Protein AF-A0AAU8BRT9-F1 (afdb_monomer)

InterPro domains:
  IPR014825 DNA alkylation repair enzyme [PF08713] (8-54)

Organism: NCBI:txid3016528

Solvent-accessible surface area (backbone atoms only — not comparable to full-atom values): 3456 Å² total; per-residue (Å²): 134,57,70,59,59,52,53,52,46,67,53,47,60,83,59,51,30,71,74,48,13,53,56,55,17,56,73,55,70,64,75,52,89,56,54,31,62,53,72,65,66,49,48,64,59,43,52,74,54,70,36,90,90,47,53,83,131

pLDDT: mean 92.13, std 9.14, 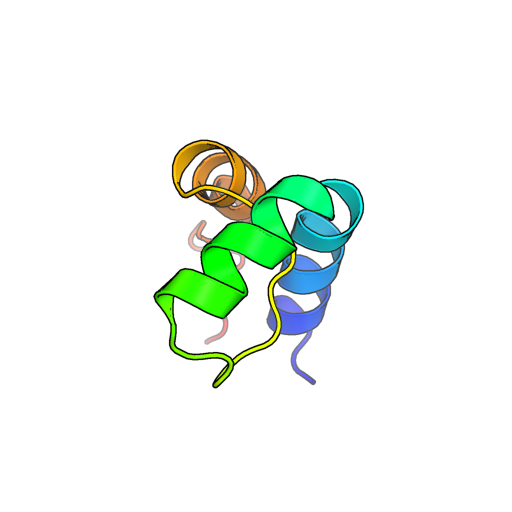range [65.0, 98.38]

Structure (mmCIF, N/CA/C/O backbone):
data_AF-A0AAU8BRT9-F1
#
_entry.id   AF-A0AAU8BRT9-F1
#
loop_
_atom_site.group_PDB
_atom_site.id
_atom_site.type_symbol
_atom_site.label_atom_id
_atom_site.label_alt_id
_atom_site.label_comp_id
_atom_site.label_asym_id
_atom_site.label_entity_id
_atom_site.label_seq_id
_atom_site.pdbx_PDB_ins_code
_atom_site.Cartn_x
_atom_site.Cartn_y
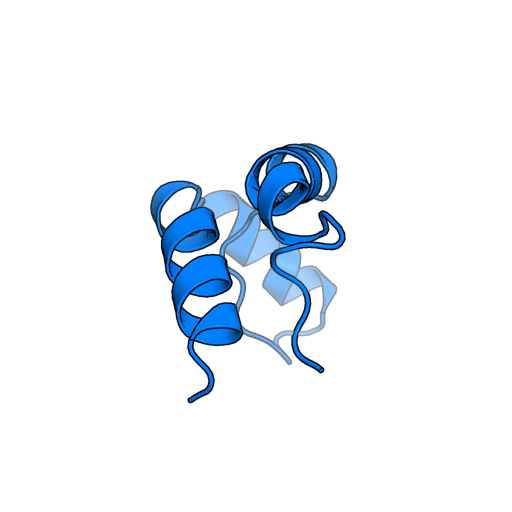_atom_site.Cartn_z
_atom_site.occupancy
_atom_site.B_iso_or_equiv
_atom_site.auth_seq_id
_atom_site.auth_comp_id
_atom_site.auth_asym_id
_atom_site.auth_atom_id
_atom_site.pdbx_PDB_model_num
ATOM 1 N N . MET A 1 1 ? -7.732 -15.536 -12.551 1.00 70.50 1 MET A N 1
ATOM 2 C CA . MET A 1 1 ? -7.053 -14.295 -12.108 1.00 70.50 1 MET A CA 1
ATOM 3 C C . MET A 1 1 ? -5.889 -14.086 -13.066 1.00 70.50 1 MET A C 1
ATOM 5 O O . MET A 1 1 ? -5.191 -15.058 -13.298 1.00 70.50 1 MET A O 1
ATOM 9 N N . HIS A 1 2 ? -5.747 -12.913 -13.692 1.00 86.38 2 HIS A N 1
ATOM 10 C CA . HIS A 1 2 ? -4.667 -12.655 -14.660 1.00 86.38 2 HIS A CA 1
ATOM 11 C C . HIS A 1 2 ? -3.305 -12.604 -13.945 1.00 86.38 2 HIS A C 1
ATOM 13 O O . HIS A 1 2 ? -3.253 -12.146 -12.799 1.00 86.38 2 HIS A O 1
ATOM 19 N N . ASP A 1 3 ? -2.218 -13.014 -14.607 1.00 88.56 3 ASP A N 1
ATOM 20 C CA . ASP A 1 3 ? -0.863 -13.050 -14.021 1.00 88.56 3 ASP A CA 1
ATOM 21 C C . ASP A 1 3 ? -0.447 -11.699 -13.442 1.00 88.56 3 ASP A C 1
ATOM 23 O O . ASP A 1 3 ? 0.127 -11.603 -12.359 1.00 88.56 3 ASP A O 1
ATOM 27 N N . TRP A 1 4 ? -0.851 -10.617 -14.103 1.00 89.94 4 TRP A N 1
ATOM 28 C CA . TRP A 1 4 ? -0.635 -9.269 -13.589 1.00 89.94 4 TRP A CA 1
ATOM 29 C C . TRP A 1 4 ? -1.288 -9.024 -12.222 1.00 89.94 4 TRP A C 1
ATOM 31 O O . TRP A 1 4 ? -0.657 -8.463 -11.330 1.00 89.94 4 TRP A O 1
ATOM 41 N N . SER A 1 5 ? -2.527 -9.480 -12.011 1.00 90.88 5 SER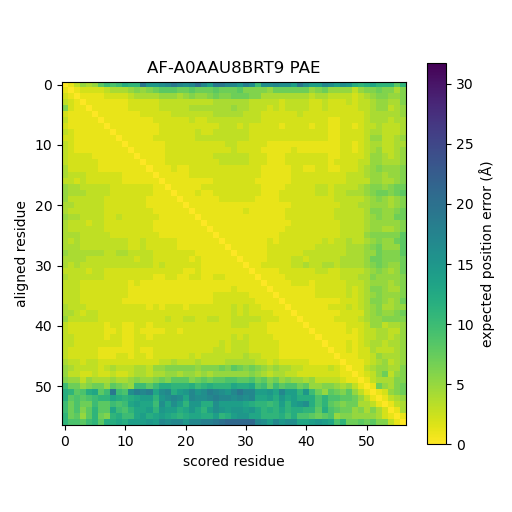 A N 1
ATOM 42 C CA . SER A 1 5 ? -3.203 -9.343 -10.716 1.00 90.88 5 SER A CA 1
ATOM 43 C C . SER A 1 5 ? -2.510 -10.163 -9.622 1.00 90.88 5 SER A C 1
ATOM 45 O O . SER A 1 5 ? -2.463 -9.722 -8.472 1.00 90.88 5 SER A O 1
ATOM 47 N N . LEU A 1 6 ? -1.949 -11.328 -9.971 1.00 93.00 6 LEU A N 1
ATOM 48 C CA . LEU A 1 6 ? -1.140 -12.135 -9.052 1.00 93.00 6 LEU A CA 1
ATOM 49 C C . LEU A 1 6 ? 0.144 -11.393 -8.659 1.00 93.00 6 LEU A C 1
ATOM 51 O O . LEU A 1 6 ? 0.419 -11.263 -7.467 1.00 93.00 6 LEU A O 1
ATOM 55 N N . ASN A 1 7 ? 0.857 -10.823 -9.632 1.00 93.00 7 ASN A N 1
ATOM 56 C CA . ASN A 1 7 ? 2.084 -10.057 -9.404 1.00 93.00 7 ASN A CA 1
ATOM 57 C C . ASN A 1 7 ? 1.835 -8.804 -8.551 1.00 93.00 7 ASN A C 1
ATOM 59 O O . ASN A 1 7 ? 2.585 -8.530 -7.615 1.00 93.00 7 ASN A O 1
ATOM 63 N N . VAL A 1 8 ? 0.740 -8.076 -8.803 1.00 94.06 8 VAL A N 1
ATOM 64 C CA . VAL A 1 8 ? 0.328 -6.936 -7.964 1.00 94.06 8 VAL A CA 1
ATOM 65 C C . VAL A 1 8 ? 0.077 -7.386 -6.527 1.00 94.06 8 VAL A C 1
ATOM 67 O O . VAL A 1 8 ? 0.556 -6.753 -5.587 1.00 94.06 8 VAL A O 1
ATOM 70 N N . LYS A 1 9 ? -0.647 -8.494 -6.328 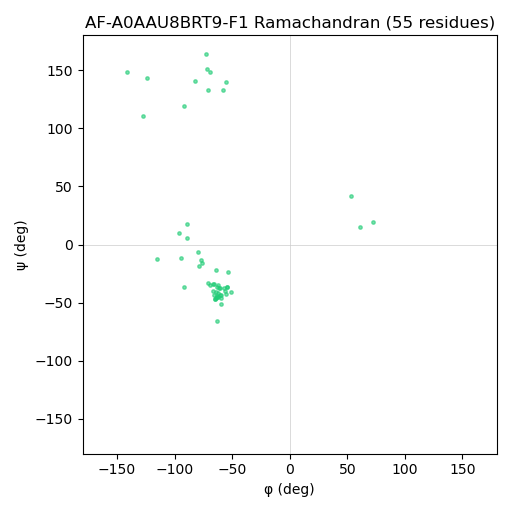1.00 95.19 9 LYS A N 1
ATOM 71 C CA . LYS A 1 9 ? -0.912 -9.017 -4.983 1.00 95.19 9 LYS A CA 1
ATOM 72 C C . LYS A 1 9 ? 0.384 -9.427 -4.278 1.00 95.19 9 LYS A C 1
ATOM 74 O O . LYS A 1 9 ? 0.572 -9.065 -3.120 1.00 95.19 9 LYS A O 1
ATOM 79 N N . GLN A 1 10 ? 1.280 -10.134 -4.966 1.00 95.38 10 GLN A N 1
ATOM 80 C CA . GLN A 1 10 ? 2.577 -10.553 -4.426 1.00 95.38 10 GLN A CA 1
ATOM 81 C C . GLN A 1 10 ? 3.461 -9.363 -4.034 1.00 95.38 10 GLN A C 1
ATOM 83 O O . GLN A 1 10 ? 4.116 -9.422 -2.999 1.00 95.38 10 GLN A O 1
ATOM 88 N N . ALA A 1 11 ? 3.432 -8.269 -4.801 1.00 95.69 11 ALA A N 1
ATOM 89 C CA . ALA A 1 11 ? 4.181 -7.055 -4.480 1.00 95.69 11 ALA A CA 1
ATOM 90 C C . ALA A 1 11 ? 3.614 -6.297 -3.262 1.00 95.69 11 ALA A C 1
ATOM 92 O O . ALA A 1 11 ? 4.367 -5.677 -2.515 1.00 95.69 11 ALA A O 1
ATOM 93 N N . LEU A 1 12 ? 2.292 -6.331 -3.049 1.00 96.94 12 LEU A N 1
ATOM 94 C CA . LEU A 1 12 ? 1.633 -5.541 -2.001 1.00 96.94 12 LEU A CA 1
ATOM 95 C C . LEU A 1 12 ? 1.486 -6.271 -0.662 1.00 96.94 12 LEU A C 1
ATOM 97 O O . LEU A 1 12 ? 1.600 -5.632 0.380 1.00 96.94 12 LEU A O 1
ATOM 101 N N . VAL A 1 13 ? 1.235 -7.583 -0.656 1.00 96.75 13 VAL A N 1
ATOM 102 C CA . VAL A 1 13 ? 0.981 -8.349 0.583 1.00 96.75 13 VAL A CA 1
ATOM 103 C C . VAL A 1 13 ? 2.100 -8.213 1.633 1.00 96.75 13 VAL A C 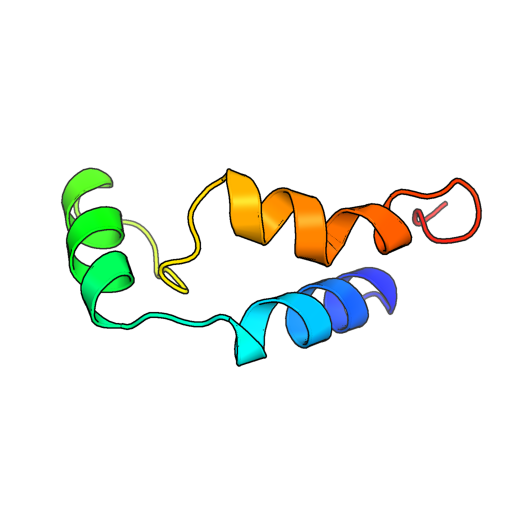1
ATOM 105 O O . VAL A 1 13 ? 1.761 -8.011 2.800 1.00 96.75 13 VAL A O 1
ATOM 108 N N . PRO A 1 14 ? 3.401 -8.253 1.281 1.00 97.31 14 PRO A N 1
ATOM 109 C CA . PRO A 1 14 ? 4.484 -8.094 2.257 1.00 97.31 14 PRO A CA 1
ATOM 110 C C . PRO A 1 14 ? 4.525 -6.720 2.934 1.00 97.31 14 PRO A C 1
ATOM 112 O O . PRO A 1 14 ? 5.078 -6.588 4.019 1.00 97.31 14 PRO A O 1
ATOM 115 N N . LEU A 1 15 ? 3.936 -5.695 2.312 1.00 97.56 15 LEU A N 1
ATOM 116 C CA . LEU A 1 15 ? 3.919 -4.322 2.824 1.00 97.56 15 LEU A CA 1
ATOM 117 C C . LEU A 1 15 ? 2.723 -4.043 3.741 1.00 97.56 15 LEU A C 1
ATOM 119 O O . LEU A 1 15 ? 2.494 -2.893 4.121 1.00 97.56 15 LEU A O 1
ATOM 123 N N . LYS A 1 16 ? 1.928 -5.070 4.065 1.00 97.69 16 LYS A N 1
ATOM 124 C CA . LYS A 1 16 ? 0.722 -4.921 4.875 1.00 97.69 16 LYS A 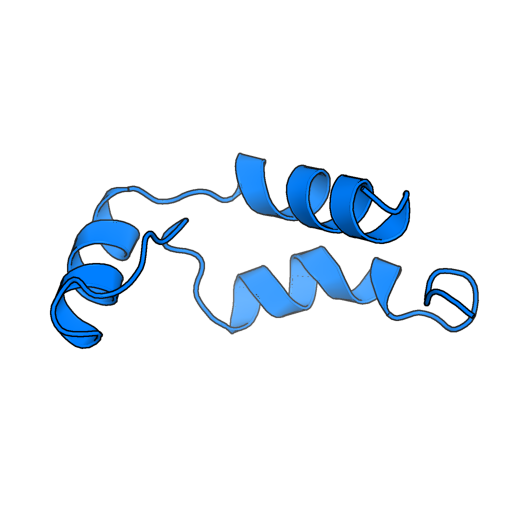CA 1
ATOM 125 C C . LYS A 1 16 ? 1.050 -4.301 6.237 1.00 97.69 16 LYS A C 1
ATOM 127 O O . LYS A 1 16 ? 1.938 -4.761 6.947 1.00 97.69 16 LYS A O 1
ATOM 132 N N . ASN A 1 17 ? 0.259 -3.309 6.626 1.00 98.19 17 ASN A N 1
ATOM 133 C CA . ASN A 1 17 ? 0.308 -2.677 7.936 1.00 98.19 17 ASN A CA 1
ATOM 134 C C . ASN A 1 17 ? -1.100 -2.695 8.550 1.00 98.19 17 ASN A C 1
ATOM 136 O O . ASN A 1 17 ? -2.008 -2.021 8.065 1.00 98.19 17 ASN A O 1
ATOM 140 N N . ASN A 1 18 ? -1.297 -3.497 9.599 1.00 97.19 18 ASN A N 1
ATOM 141 C CA . ASN A 1 18 ? -2.621 -3.684 10.199 1.00 97.19 18 ASN A CA 1
ATOM 142 C C . ASN A 1 18 ? -3.118 -2.427 10.929 1.00 97.19 18 ASN A C 1
ATOM 144 O O . ASN A 1 18 ? -4.306 -2.125 10.850 1.00 97.19 18 ASN A O 1
ATOM 148 N N . ASP A 1 19 ? -2.226 -1.668 11.566 1.00 97.06 19 ASP A N 1
ATOM 149 C CA . ASP A 1 19 ? -2.598 -0.461 12.311 1.00 97.06 19 ASP A CA 1
ATOM 150 C C . ASP A 1 19 ? -3.146 0.602 11.354 1.00 97.06 19 ASP A C 1
ATOM 152 O O . ASP A 1 19 ? -4.244 1.127 11.538 1.00 97.06 19 ASP A O 1
ATOM 156 N N . ASN A 1 20 ? -2.444 0.836 10.241 1.00 97.69 20 ASN A N 1
ATOM 157 C CA . ASN A 1 20 ? -2.918 1.727 9.184 1.00 97.69 20 ASN A CA 1
ATOM 158 C C . ASN A 1 20 ? -4.212 1.223 8.536 1.00 97.69 20 ASN A C 1
ATOM 160 O O . ASN A 1 20 ? -5.068 2.029 8.168 1.00 97.69 20 ASN A O 1
ATOM 164 N N . ALA A 1 21 ? -4.368 -0.094 8.375 1.00 97.94 21 ALA A N 1
ATOM 165 C CA . ALA A 1 21 ? -5.561 -0.672 7.763 1.00 97.94 21 ALA A CA 1
ATOM 166 C C . ALA A 1 21 ? -6.834 -0.338 8.553 1.00 97.94 21 ALA A C 1
ATOM 168 O O . ALA A 1 21 ? -7.852 -0.043 7.929 1.00 97.94 21 ALA A O 1
ATOM 169 N N . ILE A 1 22 ? -6.764 -0.307 9.890 1.00 98.06 22 ILE A N 1
ATOM 170 C CA . ILE A 1 22 ? -7.888 0.088 10.753 1.00 98.06 22 ILE A CA 1
ATOM 171 C C . ILE A 1 22 ? -8.322 1.523 10.434 1.00 98.06 22 ILE A C 1
ATOM 173 O O . ILE A 1 22 ? -9.493 1.764 10.142 1.00 98.06 22 ILE A O 1
ATOM 177 N N . PHE A 1 23 ? -7.378 2.469 10.407 1.00 97.75 23 PHE A N 1
ATOM 178 C CA . PHE A 1 23 ? -7.686 3.872 10.109 1.00 97.75 23 PHE A CA 1
ATOM 179 C C . PHE A 1 23 ? -8.225 4.068 8.687 1.00 97.75 23 PHE A C 1
ATOM 181 O O . PHE A 1 23 ? -9.175 4.823 8.482 1.00 97.75 23 PHE A O 1
ATOM 188 N N . MET A 1 24 ? -7.656 3.375 7.697 1.00 98.06 24 MET A N 1
ATOM 189 C CA . MET A 1 24 ? -8.109 3.459 6.303 1.00 98.06 24 MET A CA 1
ATOM 190 C C . MET A 1 24 ? -9.512 2.872 6.113 1.00 98.06 24 MET A C 1
ATOM 192 O O . MET A 1 24 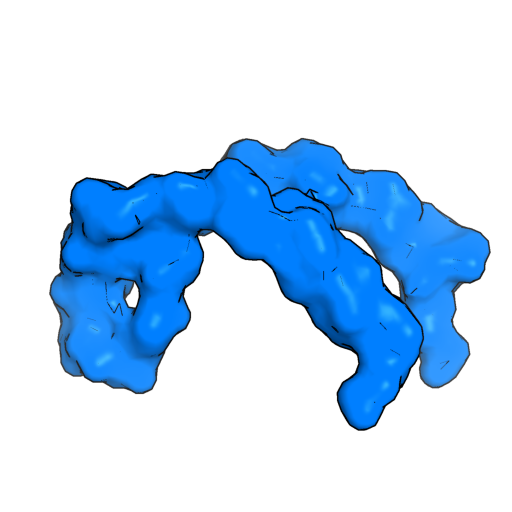? -10.325 3.445 5.386 1.00 98.06 24 MET A O 1
ATOM 196 N N . LYS A 1 25 ? -9.810 1.757 6.788 1.00 98.38 25 LYS A N 1
ATOM 197 C CA . LYS A 1 25 ? -11.136 1.137 6.785 1.00 98.38 25 LYS A CA 1
ATOM 198 C C . LYS A 1 25 ? -12.179 2.059 7.422 1.00 98.38 25 LYS A C 1
ATOM 200 O O . LYS A 1 25 ? -13.207 2.319 6.798 1.00 98.38 25 LYS A O 1
ATOM 205 N N . ALA A 1 26 ? -11.865 2.645 8.578 1.00 97.94 26 ALA A N 1
ATOM 206 C CA . ALA A 1 26 ? -12.726 3.625 9.241 1.00 97.94 26 ALA A CA 1
ATOM 207 C C . ALA A 1 26 ? -12.971 4.870 8.367 1.00 97.94 26 ALA A C 1
ATOM 209 O O . ALA A 1 26 ? -14.109 5.317 8.222 1.00 97.94 26 ALA A O 1
ATOM 210 N N . TYR A 1 27 ? -11.927 5.396 7.711 1.00 97.94 27 TYR A N 1
ATOM 211 C CA . TYR A 1 27 ? -12.042 6.523 6.776 1.00 97.94 27 TYR A CA 1
ATOM 212 C C . TYR A 1 27 ? -13.036 6.239 5.639 1.00 97.94 27 TYR A C 1
ATOM 214 O O . TYR A 1 27 ? -13.808 7.114 5.250 1.00 97.94 27 TYR A O 1
ATOM 222 N N . MET A 1 28 ? -13.072 4.998 5.150 1.00 98.12 28 MET A N 1
ATOM 223 C CA . MET A 1 28 ? -14.010 4.556 4.116 1.00 98.12 28 MET A CA 1
ATOM 224 C C . MET A 1 28 ? -15.343 4.025 4.663 1.00 98.12 28 MET A C 1
ATOM 226 O O . MET A 1 28 ? -16.063 3.342 3.934 1.00 98.12 28 MET A O 1
ATOM 230 N N . ARG A 1 29 ? -15.693 4.333 5.922 1.00 97.88 29 ARG A N 1
ATOM 231 C CA . ARG A 1 29 ? -16.940 3.894 6.580 1.00 97.88 29 ARG A CA 1
ATOM 232 C C . ARG A 1 29 ? -17.141 2.376 6.519 1.00 97.88 29 ARG A C 1
ATOM 234 O O . ARG A 1 29 ? -18.229 1.892 6.201 1.00 97.88 29 ARG A O 1
ATOM 241 N N . ASP A 1 30 ? -16.050 1.646 6.737 1.00 97.75 30 ASP A N 1
ATOM 242 C CA . ASP A 1 30 ? -15.999 0.185 6.814 1.00 97.75 30 ASP A CA 1
ATOM 243 C C . ASP A 1 30 ? -16.431 -0.561 5.540 1.00 97.75 30 ASP A C 1
ATOM 245 O O . ASP A 1 30 ? -16.644 -1.770 5.575 1.00 97.75 30 ASP A O 1
ATOM 249 N N . GLN A 1 31 ? -16.512 0.126 4.394 1.0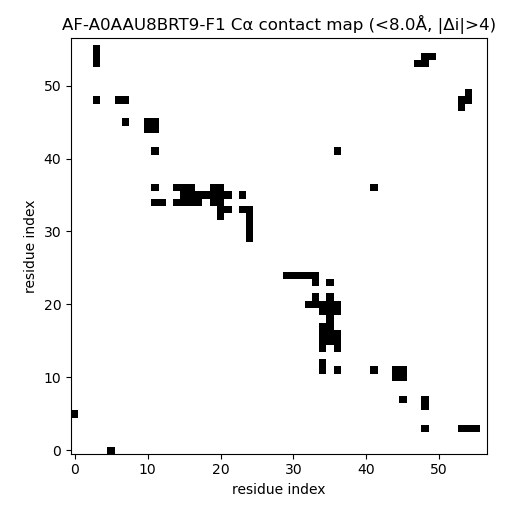0 98.31 31 GLN A N 1
ATOM 250 C CA . GLN A 1 31 ? -16.983 -0.469 3.136 1.00 98.31 31 GLN A CA 1
ATOM 251 C C . GLN A 1 31 ? -15.953 -1.376 2.447 1.00 98.31 31 GLN A C 1
ATOM 253 O O . GLN A 1 31 ? -16.310 -2.138 1.551 1.00 98.31 31 GLN A O 1
ATOM 258 N N . TYR A 1 32 ? -14.674 -1.293 2.830 1.00 97.50 32 TYR A N 1
ATOM 259 C CA . TYR A 1 32 ? -13.594 -2.018 2.161 1.00 97.50 32 TYR A CA 1
ATOM 260 C C . TYR A 1 32 ? -12.553 -2.548 3.145 1.00 97.50 32 TYR A C 1
ATOM 262 O O . TYR A 1 32 ? -12.245 -1.918 4.157 1.00 97.50 32 TYR A O 1
ATOM 270 N N . GLU A 1 33 ? -11.956 -3.682 2.787 1.00 97.00 33 GLU A N 1
ATOM 271 C CA . GLU A 1 33 ? -10.770 -4.214 3.451 1.00 97.00 33 GLU A CA 1
ATOM 272 C C . GLU A 1 33 ? -9.503 -3.547 2.913 1.00 97.00 33 GLU A C 1
ATOM 274 O O . GLU A 1 33 ? -9.357 -3.309 1.711 1.00 97.00 33 GLU A O 1
ATOM 279 N N . PHE A 1 34 ? -8.557 -3.276 3.810 1.00 97.81 34 PHE A N 1
ATOM 280 C CA . PHE A 1 34 ? -7.317 -2.587 3.476 1.00 97.81 34 PHE A CA 1
ATOM 281 C C . PHE A 1 34 ? -6.093 -3.402 3.875 1.00 97.81 34 PHE A C 1
ATOM 283 O O . PHE A 1 34 ? -6.033 -4.011 4.940 1.00 97.81 34 PHE A O 1
ATOM 290 N N . TYR A 1 35 ? -5.052 -3.334 3.045 1.00 97.81 35 TYR A N 1
ATOM 291 C CA . TYR A 1 35 ? -3.707 -3.748 3.449 1.00 97.81 35 TYR A CA 1
ATOM 292 C C . TYR A 1 35 ? -2.975 -2.678 4.279 1.00 97.81 35 TYR A C 1
ATOM 294 O O . TYR A 1 35 ? -1.880 -2.939 4.757 1.00 97.81 35 TYR A O 1
ATOM 302 N N . GLY A 1 36 ? -3.538 -1.476 4.448 1.00 98.06 36 GLY A N 1
ATOM 303 C CA . GLY A 1 36 ? -2.907 -0.403 5.230 1.00 98.06 36 GLY A CA 1
ATOM 304 C C . GLY A 1 36 ? -1.696 0.259 4.560 1.00 98.06 36 GLY A C 1
ATOM 305 O O . GLY A 1 36 ? -0.875 0.885 5.230 1.00 98.06 36 GLY A O 1
ATOM 306 N N . ILE A 1 37 ? -1.561 0.110 3.239 1.00 98.12 37 ILE A N 1
ATOM 307 C CA . ILE A 1 37 ? -0.428 0.631 2.466 1.00 98.12 37 ILE A CA 1
ATOM 308 C C . ILE A 1 37 ? -0.772 2.031 1.955 1.00 98.12 37 ILE A C 1
ATOM 310 O O . ILE A 1 37 ? -1.709 2.214 1.174 1.00 98.12 37 ILE A O 1
ATOM 314 N N . GLN A 1 38 ? 0.011 3.022 2.370 1.00 96.44 38 GLN A N 1
ATOM 315 C CA . GLN A 1 38 ? -0.146 4.404 1.926 1.00 96.44 38 GLN A CA 1
ATOM 316 C C . GLN A 1 38 ? 0.314 4.605 0.471 1.00 96.44 38 GLN A C 1
ATOM 318 O O . GLN A 1 38 ? 1.037 3.793 -0.108 1.00 96.44 38 GLN A O 1
ATOM 323 N N . SER A 1 39 ? -0.098 5.725 -0.128 1.00 96.31 39 SER A N 1
ATOM 324 C CA . SER A 1 39 ? 0.100 6.009 -1.554 1.00 96.31 39 SER A CA 1
ATOM 325 C C . SER A 1 39 ? 1.556 5.947 -2.027 1.00 96.31 39 SER A C 1
ATOM 327 O O . SER A 1 39 ? 1.781 5.439 -3.122 1.00 96.31 39 SER A O 1
ATOM 329 N N . GLY A 1 40 ? 2.519 6.449 -1.243 1.00 96.88 40 GLY A N 1
ATOM 330 C CA . GLY A 1 40 ? 3.949 6.438 -1.594 1.00 96.88 40 GLY A CA 1
ATOM 331 C C . GLY A 1 40 ? 4.503 5.014 -1.722 1.00 96.88 40 GLY A C 1
ATOM 332 O O . GLY A 1 40 ? 4.747 4.578 -2.847 1.00 96.88 40 GLY A O 1
ATOM 333 N N . PRO A 1 41 ? 4.560 4.237 -0.620 1.00 96.31 41 PRO A N 1
ATOM 334 C CA . PRO A 1 41 ? 5.044 2.854 -0.645 1.00 96.31 41 PRO A CA 1
ATOM 335 C C . PRO A 1 41 ? 4.313 1.964 -1.657 1.00 96.31 41 PRO A C 1
ATOM 337 O O . PRO A 1 41 ? 4.932 1.143 -2.330 1.00 96.31 41 PRO A O 1
ATOM 340 N N . ARG A 1 42 ? 2.997 2.162 -1.834 1.00 97.31 42 ARG A N 1
ATOM 341 C CA . ARG A 1 42 ? 2.215 1.444 -2.852 1.00 97.31 42 ARG A CA 1
ATOM 342 C C . ARG A 1 42 ? 2.695 1.754 -4.272 1.00 97.31 42 ARG A C 1
ATOM 344 O O . ARG A 1 42 ? 2.778 0.847 -5.094 1.00 97.31 42 ARG A O 1
ATOM 351 N N . ARG A 1 43 ? 2.949 3.028 -4.593 1.00 96.19 43 ARG A N 1
ATOM 352 C CA . ARG A 1 43 ? 3.431 3.434 -5.924 1.00 96.19 43 ARG A CA 1
ATOM 353 C C . ARG A 1 43 ? 4.821 2.875 -6.190 1.00 96.19 43 ARG A C 1
ATOM 355 O O . ARG A 1 43 ? 5.038 2.351 -7.277 1.00 96.19 43 ARG A O 1
ATOM 362 N N . ASP A 1 44 ? 5.711 2.937 -5.206 1.00 96.06 44 ASP A N 1
ATOM 363 C CA . ASP A 1 44 ? 7.077 2.430 -5.342 1.00 96.06 44 ASP A CA 1
ATOM 364 C C . ASP A 1 44 ? 7.091 0.915 -5.580 1.00 96.06 44 ASP A C 1
ATOM 366 O O . ASP A 1 44 ? 7.735 0.451 -6.519 1.00 96.06 44 ASP A O 1
ATOM 370 N N . ALA A 1 45 ? 6.288 0.160 -4.822 1.00 95.19 45 ALA A N 1
ATOM 371 C CA . ALA A 1 45 ? 6.165 -1.291 -4.963 1.00 95.19 45 ALA A CA 1
ATOM 372 C C . ALA A 1 45 ?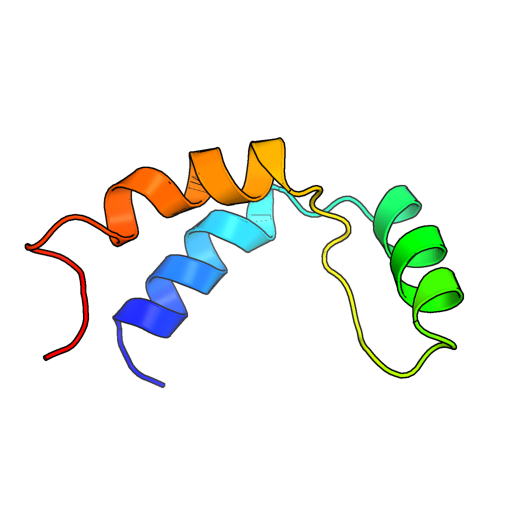 5.630 -1.733 -6.333 1.00 95.19 45 ALA A C 1
ATOM 374 O O . ALA A 1 45 ? 6.022 -2.774 -6.854 1.00 95.19 45 ALA A O 1
ATOM 375 N N . LEU A 1 46 ? 4.728 -0.948 -6.929 1.00 94.81 46 LEU A N 1
ATOM 376 C CA . LEU A 1 46 ? 4.095 -1.306 -8.198 1.00 94.81 46 LEU A CA 1
ATOM 377 C C . LEU A 1 46 ? 4.792 -0.717 -9.422 1.00 94.81 46 LEU A C 1
ATOM 379 O O . LEU A 1 46 ? 4.486 -1.125 -10.541 1.00 94.81 46 LEU A O 1
ATOM 383 N N . LYS A 1 47 ? 5.722 0.226 -9.244 1.00 92.81 47 LYS A N 1
ATOM 384 C CA . LYS A 1 47 ? 6.331 1.000 -10.336 1.00 92.81 47 LYS A CA 1
ATOM 385 C C . LYS A 1 47 ? 6.876 0.119 -11.465 1.00 92.81 47 LYS A C 1
ATOM 387 O O . LYS A 1 47 ? 6.671 0.437 -12.633 1.00 92.81 47 LYS A O 1
ATOM 392 N N . ALA A 1 48 ? 7.514 -1.003 -11.128 1.00 87.56 48 ALA A N 1
ATOM 393 C CA . ALA A 1 48 ? 8.062 -1.947 -12.105 1.00 87.56 48 ALA A CA 1
ATOM 394 C C . ALA A 1 48 ? 6.977 -2.654 -12.947 1.00 87.56 48 ALA A C 1
ATOM 396 O O . ALA A 1 48 ? 7.175 -2.879 -14.143 1.00 87.56 48 ALA A O 1
ATOM 397 N N . LEU A 1 49 ? 5.810 -2.938 -12.357 1.00 88.19 49 LEU A N 1
ATOM 398 C CA . LEU A 1 49 ? 4.688 -3.642 -12.999 1.00 88.19 49 LEU A CA 1
ATOM 399 C C . LEU A 1 49 ? 3.877 -2.761 -13.961 1.00 88.19 49 LEU A C 1
ATOM 401 O O . LEU A 1 49 ? 3.079 -3.280 -14.738 1.00 88.19 49 LEU A O 1
ATOM 405 N N . PHE A 1 50 ? 4.079 -1.441 -13.917 1.00 83.19 50 PHE A N 1
ATOM 406 C CA . PHE A 1 50 ? 3.483 -0.474 -14.846 1.00 83.19 50 PHE A CA 1
ATOM 407 C C . PHE A 1 50 ? 4.418 -0.105 -16.014 1.00 83.19 50 PHE A C 1
ATOM 409 O O . PHE A 1 50 ? 4.138 0.823 -16.772 1.00 83.19 50 PHE A O 1
ATOM 416 N N . SER A 1 51 ? 5.534 -0.821 -16.185 1.00 80.50 51 SER A N 1
ATOM 417 C CA . SER A 1 51 ? 6.366 -0.718 -17.389 1.00 80.50 51 SER A CA 1
ATOM 418 C C . SER A 1 51 ? 5.671 -1.367 -18.596 1.00 80.50 51 SER A C 1
ATOM 420 O O . SER A 1 51 ? 4.908 -2.318 -18.435 1.00 80.50 51 SER A O 1
ATOM 422 N N . LYS A 1 52 ? 5.950 -0.887 -19.822 1.00 65.00 52 LYS A N 1
ATOM 423 C CA . LYS A 1 52 ? 5.292 -1.355 -21.065 1.00 65.00 52 LYS A CA 1
ATOM 424 C C . LYS A 1 52 ? 5.347 -2.877 -21.280 1.00 65.00 52 LYS A C 1
ATOM 426 O O . LYS A 1 52 ? 4.503 -3.397 -21.992 1.00 65.00 52 LYS A O 1
ATOM 431 N N . GLN A 1 53 ? 6.318 -3.576 -20.687 1.00 72.06 53 GLN A N 1
ATOM 432 C CA . GLN A 1 53 ? 6.443 -5.035 -20.793 1.00 72.06 53 GLN A CA 1
ATOM 433 C C . GLN A 1 53 ? 5.491 -5.823 -19.881 1.00 72.06 53 GLN A C 1
ATOM 435 O O . GLN A 1 53 ? 5.303 -7.011 -20.107 1.00 72.06 53 GLN A O 1
ATOM 440 N N . HIS A 1 54 ? 4.925 -5.196 -18.848 1.00 69.56 54 HIS A N 1
ATOM 441 C CA . HIS A 1 54 ? 4.200 -5.902 -17.790 1.00 69.56 54 HIS A CA 1
ATOM 442 C C . HIS A 1 54 ? 2.711 -5.559 -17.737 1.00 69.56 54 HIS A C 1
ATOM 444 O O . HIS A 1 54 ? 1.968 -6.256 -17.057 1.00 69.56 54 HIS A O 1
ATOM 450 N N . VAL A 1 55 ? 2.252 -4.519 -18.438 1.00 73.56 55 VAL A N 1
ATOM 451 C CA . VAL A 1 55 ? 0.824 -4.170 -18.475 1.00 73.56 55 VAL A CA 1
ATOM 452 C C . VAL A 1 55 ? 0.063 -5.221 -19.305 1.00 73.56 55 VAL A C 1
ATOM 454 O O . VAL A 1 55 ? 0.534 -5.564 -20.389 1.00 73.56 55 VAL A O 1
ATOM 457 N N . PRO A 1 56 ? -1.085 -5.744 -18.826 1.00 73.19 56 PRO A N 1
ATOM 458 C CA . PRO A 1 56 ? -1.944 -6.627 -19.616 1.00 73.19 56 PRO A CA 1
ATOM 459 C C . PRO A 1 56 ? -2.344 -5.966 -20.938 1.00 73.19 56 PRO A C 1
ATOM 461 O O . PRO A 1 56 ? -2.622 -4.765 -20.950 1.00 73.19 56 PRO A O 1
ATOM 464 N N . ALA A 1 57 ? -2.360 -6.746 -22.020 1.00 67.00 57 ALA A N 1
ATOM 465 C CA . ALA A 1 57 ? -2.848 -6.305 -23.327 1.00 67.00 57 ALA A CA 1
ATOM 466 C C . ALA A 1 57 ? -4.370 -6.102 -23.333 1.00 67.00 57 ALA A C 1
ATOM 468 O O . ALA A 1 57 ? -5.067 -6.850 -22.606 1.00 67.00 57 ALA A O 1
#

Nearest PDB structures (foldseek):
  5cl4-assembly1_A  TM=8.879E-01  e=4.837E-02  Bacillus cereus
  5clc-assembly1_A  TM=8.934E-01  e=9.248E-02  Bacillus cereus
  2b6c-assembly1_A  TM=9.625E-01  e=1.236E+00  Enterococcus faecalis

Secondary structure (DSSP, 8-state):
--HHHHHHHHHHGGG--HHHHHHHHHHTTT-S------HHHHHHHHGGGGSTTTS--

Foldseek 3Di:
DDVLVVLLCVLLQVVADVVLQVVVCVVVVNPDGDSSDDPPSSCVSCVVCPPPVNDDD

Sequence (57 aa):
MHDWSLNVKQALVPLKNNDNAIFMKAYMRDQYEFYGIQSGPRRDALKALFSKQHVPA

Mean predicted aligned error: 3.67 Å

Radius of gyration: 12.83 Å; Cα contacts (8 Å, |Δi|>4): 49; chains: 1; bounding box: 25×21×36 Å